Protein AF-A0A7X6QFN0-F1 (afdb_monomer_lite)

Sequence (76 aa):
MTEKKITQERLANGIGISENSLARKINGHRDFWYWEVVIITRLLGYHNIIEVFPELYKQAISQVPQVPQVTAGRAG

Radius of gyration: 17.75 Å; chains: 1; bounding box: 35×27×59 Å

Structure (mmCIF, N/CA/C/O backbone):
data_AF-A0A7X6QFN0-F1
#
_entry.id   AF-A0A7X6QFN0-F1
#
loop_
_atom_site.group_PDB
_atom_site.id
_atom_site.type_symbol
_atom_site.label_atom_id
_atom_site.label_alt_id
_atom_site.label_comp_id
_atom_site.label_asym_id
_atom_site.label_entity_id
_atom_site.label_seq_id
_atom_site.pdbx_PDB_ins_code
_atom_site.Cartn_x
_atom_site.Cartn_y
_atom_site.Cartn_z
_atom_site.occupancy
_atom_site.B_iso_or_equiv
_atom_site.auth_seq_id
_atom_site.auth_comp_id
_atom_site.auth_asym_id
_atom_site.auth_atom_id
_atom_site.pdbx_PDB_model_num
ATOM 1 N N . MET A 1 1 ? -8.347 3.997 -4.332 1.00 55.94 1 MET A N 1
ATOM 2 C CA . MET A 1 1 ? -9.077 3.545 -3.116 1.00 55.94 1 MET A CA 1
ATOM 3 C C . MET A 1 1 ? -10.570 3.870 -3.168 1.00 55.94 1 MET A C 1
ATOM 5 O O . MET A 1 1 ? -11.365 3.120 -2.615 1.00 55.94 1 MET A O 1
ATOM 9 N N . THR A 1 2 ? -10.963 4.928 -3.880 1.00 49.91 2 THR A N 1
ATOM 10 C CA . THR A 1 2 ? -12.344 5.420 -3.996 1.00 49.91 2 THR A CA 1
ATOM 11 C C . THR A 1 2 ? -13.296 4.481 -4.753 1.00 49.91 2 THR A C 1
ATOM 13 O O . THR A 1 2 ? -14.470 4.424 -4.415 1.00 49.91 2 THR A O 1
ATOM 16 N N . GLU A 1 3 ? -12.805 3.676 -5.703 1.00 56.69 3 GLU A N 1
ATOM 17 C CA . GLU A 1 3 ? -13.662 2.797 -6.525 1.00 56.69 3 GLU A CA 1
ATOM 18 C C . GLU A 1 3 ? -14.039 1.461 -5.860 1.00 56.69 3 GLU A C 1
ATOM 20 O O . GLU A 1 3 ? -15.077 0.890 -6.181 1.00 56.69 3 GLU A O 1
ATOM 25 N N . LYS A 1 4 ? -13.242 0.962 -4.901 1.00 62.41 4 LYS A N 1
ATOM 26 C CA . LYS A 1 4 ? -13.464 -0.357 -4.261 1.00 62.41 4 LYS A CA 1
ATOM 27 C C . LYS A 1 4 ? -13.865 -0.296 -2.781 1.00 62.41 4 LYS A C 1
ATOM 29 O O . LYS A 1 4 ? -13.931 -1.332 -2.129 1.00 62.41 4 LYS A O 1
ATOM 34 N N . LYS A 1 5 ? -14.145 0.901 -2.240 1.00 68.19 5 LYS A N 1
ATOM 35 C CA . LYS A 1 5 ? -14.520 1.135 -0.823 1.00 68.19 5 LYS A CA 1
ATOM 36 C C . LYS A 1 5 ? -13.559 0.495 0.201 1.00 68.19 5 LYS A C 1
ATOM 38 O O . LYS A 1 5 ? -13.967 0.129 1.302 1.00 68.19 5 LYS A O 1
ATOM 43 N N . ILE A 1 6 ? -12.283 0.346 -0.151 1.00 79.50 6 ILE A N 1
ATOM 44 C CA . ILE A 1 6 ? -11.251 -0.127 0.778 1.00 79.50 6 ILE A CA 1
ATOM 45 C C . ILE A 1 6 ? -10.670 1.092 1.489 1.00 79.50 6 ILE A C 1
ATOM 47 O O . ILE A 1 6 ? -10.159 2.007 0.841 1.00 79.50 6 ILE A O 1
ATOM 51 N N . THR A 1 7 ? -10.779 1.105 2.817 1.00 87.31 7 THR A N 1
ATOM 52 C CA . THR A 1 7 ? -10.184 2.137 3.673 1.00 87.31 7 THR A CA 1
ATOM 53 C C . THR A 1 7 ? -8.678 1.913 3.813 1.00 87.31 7 THR A C 1
ATOM 55 O O . THR A 1 7 ? -8.193 0.787 3.662 1.00 87.31 7 THR A O 1
ATOM 58 N N . GLN A 1 8 ? -7.930 2.977 4.124 1.00 87.25 8 GLN A N 1
ATOM 59 C CA . GLN A 1 8 ? -6.500 2.858 4.435 1.00 87.25 8 GLN A CA 1
ATOM 60 C C . GLN A 1 8 ? -6.265 1.927 5.630 1.00 87.25 8 GLN A C 1
ATOM 62 O O . GLN A 1 8 ? -5.377 1.085 5.560 1.00 87.25 8 GLN A O 1
ATOM 67 N N . GLU A 1 9 ? -7.120 1.995 6.651 1.00 90.31 9 GLU A N 1
ATOM 68 C CA . GLU A 1 9 ? -7.149 1.065 7.784 1.00 90.31 9 GLU A CA 1
ATOM 69 C C . GLU A 1 9 ? -7.224 -0.402 7.342 1.00 90.31 9 GLU A C 1
ATOM 71 O O . GLU A 1 9 ? -6.381 -1.218 7.715 1.00 90.31 9 GLU A O 1
ATOM 76 N N . ARG A 1 10 ? -8.200 -0.754 6.491 1.00 90.06 10 ARG A N 1
ATOM 77 C CA . ARG A 1 10 ? -8.344 -2.128 5.986 1.00 90.06 10 ARG A CA 1
ATOM 78 C C . ARG A 1 10 ? -7.121 -2.578 5.203 1.00 90.06 10 ARG A C 1
ATOM 80 O O . ARG A 1 10 ? -6.734 -3.739 5.307 1.00 90.06 10 ARG A O 1
ATOM 87 N N . LEU A 1 11 ? -6.530 -1.680 4.420 1.00 92.25 11 LEU A N 1
ATOM 88 C CA . LEU A 1 11 ? -5.333 -1.992 3.653 1.00 92.25 11 LEU A CA 1
ATOM 89 C C . LEU A 1 11 ? -4.126 -2.222 4.572 1.00 92.25 11 LEU A C 1
ATOM 91 O O . LEU A 1 11 ? -3.407 -3.199 4.388 1.00 92.25 11 LEU A O 1
ATOM 95 N N . ALA A 1 12 ? -3.941 -1.357 5.572 1.00 94.75 12 ALA A N 1
ATOM 96 C CA . ALA A 1 12 ? -2.858 -1.430 6.547 1.00 94.75 12 ALA A CA 1
ATOM 97 C C . ALA A 1 12 ? -2.947 -2.720 7.375 1.00 94.75 12 ALA A C 1
ATOM 99 O O . ALA A 1 12 ? -1.974 -3.471 7.455 1.00 94.75 12 ALA A O 1
ATOM 100 N N . ASN A 1 13 ? -4.144 -3.041 7.873 1.00 94.44 13 ASN A N 1
ATOM 101 C CA . ASN A 1 13 ? -4.422 -4.297 8.568 1.00 94.44 13 ASN A CA 1
ATOM 102 C C . ASN A 1 13 ? -4.183 -5.514 7.664 1.00 94.44 13 ASN A C 1
ATOM 104 O O . ASN A 1 13 ? -3.584 -6.495 8.097 1.00 94.44 13 ASN A O 1
ATOM 108 N N . GLY A 1 14 ? -4.595 -5.443 6.394 1.00 91.94 14 GLY A N 1
ATOM 109 C CA . GLY A 1 14 ? -4.424 -6.528 5.425 1.00 91.94 14 GLY A CA 1
ATOM 110 C C . GLY A 1 14 ? -2.967 -6.861 5.091 1.00 91.94 14 GLY A C 1
ATOM 111 O O . GLY A 1 14 ? -2.682 -7.992 4.704 1.00 91.94 14 GLY A O 1
ATOM 112 N N . ILE A 1 15 ? -2.046 -5.910 5.266 1.00 94.44 15 ILE A N 1
ATOM 113 C CA . ILE A 1 15 ? -0.598 -6.124 5.103 1.00 94.44 15 ILE A CA 1
ATOM 114 C C . ILE A 1 15 ? 0.167 -6.140 6.433 1.00 94.44 15 ILE A C 1
ATOM 116 O O . ILE A 1 15 ? 1.389 -6.211 6.423 1.00 94.44 15 ILE A O 1
ATOM 120 N N . GLY A 1 16 ? -0.518 -6.076 7.577 1.00 95.06 16 GLY A N 1
ATOM 121 C CA . GLY A 1 16 ? 0.111 -6.169 8.896 1.00 95.06 16 GLY A CA 1
ATOM 122 C C . GLY A 1 16 ? 0.986 -4.972 9.288 1.00 95.06 16 GLY A C 1
ATOM 123 O O . GLY A 1 16 ? 1.976 -5.154 9.995 1.00 95.06 16 GLY A O 1
ATOM 124 N N . ILE A 1 17 ? 0.6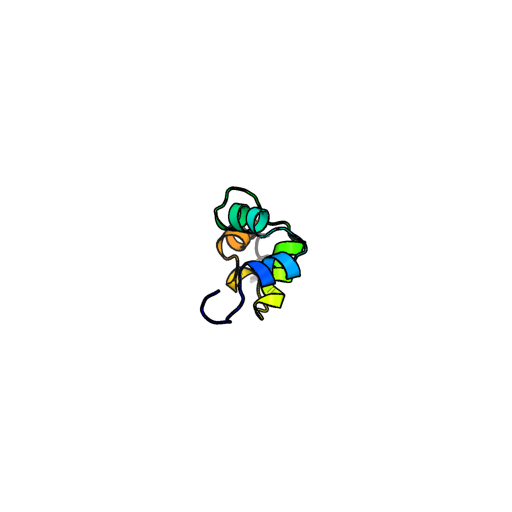48 -3.753 8.850 1.00 96.06 17 ILE A N 1
ATOM 125 C CA . ILE A 1 17 ? 1.345 -2.520 9.261 1.00 96.06 17 ILE A CA 1
ATOM 126 C C . ILE A 1 17 ? 0.370 -1.499 9.853 1.00 96.06 17 ILE A C 1
ATOM 128 O O . ILE A 1 17 ? -0.836 -1.586 9.655 1.00 96.06 17 ILE A O 1
ATOM 132 N N . SER A 1 18 ? 0.887 -0.491 10.560 1.00 96.38 18 SER A N 1
ATOM 133 C CA . SER A 1 18 ? 0.053 0.617 11.037 1.00 96.38 18 SER A CA 1
ATOM 134 C C . SER A 1 18 ? -0.362 1.553 9.900 1.00 96.38 18 SER A C 1
ATOM 136 O O . SER A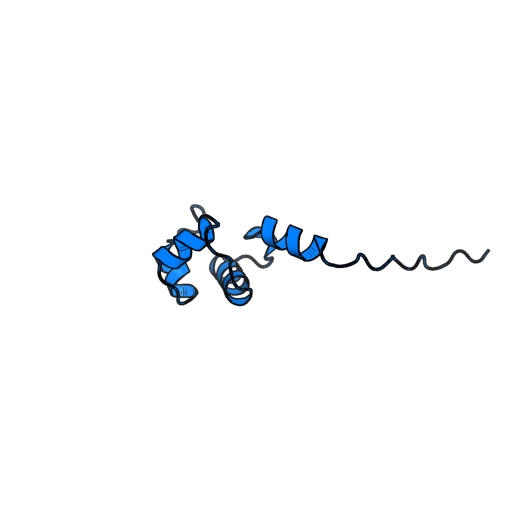 1 18 ? 0.394 1.759 8.946 1.00 96.38 18 SER A O 1
ATOM 138 N N . GLU A 1 19 ? -1.517 2.206 10.038 1.00 95.25 19 GLU A N 1
ATOM 139 C CA . GLU A 1 19 ? -1.984 3.222 9.082 1.00 95.25 19 GLU A CA 1
ATOM 140 C C . GLU A 1 19 ? -0.963 4.336 8.856 1.00 95.25 19 GLU A C 1
ATOM 142 O O . GLU A 1 19 ? -0.722 4.733 7.722 1.00 95.25 19 GLU A O 1
ATOM 147 N N . ASN A 1 20 ? -0.284 4.792 9.912 1.00 96.38 20 ASN A N 1
ATOM 148 C CA . ASN A 1 20 ? 0.775 5.793 9.787 1.00 96.38 20 ASN A CA 1
ATOM 149 C C . ASN A 1 20 ? 1.961 5.281 8.945 1.00 96.38 20 ASN A C 1
ATOM 151 O O . ASN A 1 20 ? 2.542 6.025 8.153 1.00 96.38 20 ASN A O 1
ATOM 155 N N . SER A 1 21 ? 2.326 4.001 9.086 1.00 96.06 21 SER A N 1
ATOM 156 C CA . SER A 1 21 ? 3.363 3.388 8.248 1.00 96.06 21 SER A CA 1
ATOM 157 C C . SER A 1 21 ? 2.920 3.325 6.786 1.00 96.06 21 SER A C 1
ATOM 159 O O . SER A 1 21 ? 3.690 3.699 5.900 1.00 96.06 21 SER A O 1
ATOM 161 N N . LEU A 1 22 ? 1.667 2.927 6.539 1.00 95.69 22 LEU A N 1
ATOM 162 C CA . LEU A 1 22 ? 1.081 2.909 5.201 1.00 95.69 22 LEU A CA 1
ATOM 163 C C . LEU A 1 22 ? 1.037 4.313 4.582 1.00 95.69 22 LEU A C 1
ATOM 165 O O . LEU A 1 22 ? 1.471 4.487 3.447 1.00 95.69 22 LEU A O 1
ATOM 169 N N . ALA A 1 23 ? 0.579 5.321 5.326 1.00 94.69 23 ALA A N 1
ATOM 170 C CA . ALA A 1 23 ? 0.515 6.706 4.870 1.00 94.69 23 ALA A CA 1
ATOM 171 C C . ALA A 1 23 ? 1.900 7.230 4.466 1.00 94.69 23 ALA A C 1
ATOM 173 O O . ALA A 1 23 ? 2.055 7.825 3.402 1.00 94.69 23 ALA A O 1
ATOM 174 N N . ARG A 1 24 ? 2.940 6.943 5.261 1.00 96.00 24 ARG A N 1
ATOM 175 C CA . ARG A 1 24 ? 4.325 7.289 4.906 1.00 96.00 24 ARG A CA 1
ATOM 176 C C . ARG A 1 24 ? 4.790 6.612 3.617 1.00 96.00 24 ARG A C 1
ATOM 178 O O . ARG A 1 24 ? 5.500 7.253 2.850 1.00 96.00 24 ARG A O 1
ATOM 185 N N . LYS A 1 25 ? 4.393 5.360 3.368 1.00 94.94 25 LYS A N 1
ATOM 186 C CA . LYS A 1 25 ? 4.729 4.651 2.124 1.00 94.94 25 LYS A CA 1
ATOM 187 C C . LYS A 1 25 ? 4.004 5.233 0.911 1.00 94.94 25 LYS A C 1
ATOM 189 O O . LYS A 1 25 ? 4.636 5.524 -0.096 1.00 94.94 25 LYS A O 1
ATOM 194 N N . ILE A 1 26 ? 2.697 5.476 1.027 1.00 91.69 26 ILE A N 1
ATOM 195 C CA . ILE A 1 26 ? 1.883 6.089 -0.039 1.00 91.69 26 ILE A CA 1
ATOM 196 C C . ILE A 1 26 ? 2.429 7.470 -0.423 1.00 91.69 26 ILE A C 1
ATOM 198 O O . ILE A 1 26 ? 2.489 7.798 -1.603 1.00 91.69 26 ILE A O 1
ATOM 202 N N . ASN A 1 27 ? 2.876 8.251 0.563 1.00 92.50 27 ASN A N 1
ATOM 203 C CA . ASN A 1 27 ? 3.448 9.581 0.347 1.00 92.50 27 ASN A CA 1
ATOM 204 C C . ASN A 1 27 ? 4.926 9.558 -0.094 1.00 92.50 27 ASN A C 1
ATOM 206 O O . ASN A 1 27 ? 5.556 10.609 -0.159 1.00 92.50 27 ASN A O 1
ATOM 210 N N . GLY A 1 28 ? 5.507 8.383 -0.361 1.00 91.31 28 GLY A N 1
ATOM 211 C CA . GLY A 1 28 ? 6.885 8.254 -0.847 1.00 91.31 28 GLY A CA 1
ATOM 212 C C . GLY A 1 28 ? 7.971 8.508 0.202 1.00 91.31 28 GLY A C 1
ATOM 213 O O . GLY A 1 28 ? 9.143 8.610 -0.139 1.00 91.31 28 GLY A O 1
ATOM 214 N N . HIS A 1 29 ? 7.625 8.589 1.490 1.00 95.81 29 HIS A N 1
ATOM 215 C CA . HIS A 1 29 ? 8.611 8.702 2.571 1.00 95.81 29 HIS A CA 1
ATOM 216 C C . HIS A 1 29 ? 9.242 7.354 2.953 1.00 95.81 29 HIS A C 1
ATOM 218 O O . HIS A 1 29 ? 10.196 7.324 3.732 1.00 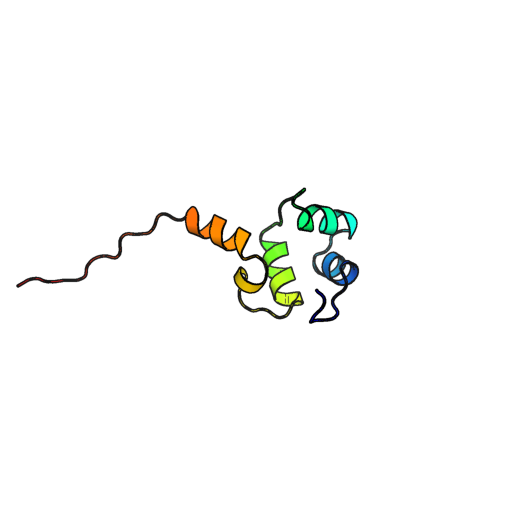95.81 29 HIS A O 1
ATOM 224 N N . ARG A 1 30 ? 8.673 6.236 2.483 1.00 93.31 30 ARG A N 1
ATOM 225 C CA . ARG A 1 30 ? 9.166 4.868 2.695 1.00 93.31 30 ARG A CA 1
ATOM 226 C C . ARG A 1 30 ? 8.829 3.991 1.496 1.00 93.31 30 ARG A C 1
ATOM 228 O O . ARG A 1 30 ? 7.740 4.109 0.946 1.00 93.31 30 ARG A O 1
ATOM 235 N N . ASP A 1 31 ? 9.701 3.044 1.182 1.00 92.75 31 ASP A N 1
ATOM 236 C CA . ASP A 1 31 ? 9.449 2.095 0.099 1.00 92.75 31 ASP A CA 1
ATOM 237 C C . ASP A 1 31 ? 8.469 0.994 0.503 1.00 92.75 31 ASP A C 1
ATOM 239 O O . ASP A 1 31 ? 8.384 0.592 1.674 1.00 92.75 31 ASP A O 1
ATOM 243 N N . PHE A 1 32 ? 7.750 0.472 -0.488 1.00 94.50 32 PHE A N 1
ATOM 244 C CA . PHE A 1 32 ? 6.993 -0.766 -0.356 1.00 94.50 32 PHE A CA 1
ATOM 245 C C . PHE A 1 32 ? 7.907 -1.975 -0.543 1.00 94.50 32 PHE A C 1
ATOM 247 O O . PHE A 1 32 ? 8.735 -2.025 -1.449 1.00 94.50 32 PHE A O 1
ATOM 254 N N . TRP A 1 33 ? 7.725 -2.978 0.304 1.00 93.81 33 TRP A N 1
ATOM 255 C CA . TRP A 1 33 ? 8.383 -4.266 0.164 1.00 93.81 33 TRP A CA 1
ATOM 256 C C . TRP A 1 33 ? 7.631 -5.097 -0.870 1.00 93.81 33 TRP A C 1
ATOM 258 O O . TRP A 1 33 ? 6.418 -4.961 -1.032 1.00 93.81 33 TRP A O 1
ATOM 268 N N . TYR A 1 34 ? 8.330 -6.021 -1.529 1.00 91.62 34 TYR A N 1
ATOM 269 C CA . TYR A 1 34 ? 7.732 -6.856 -2.574 1.00 91.62 34 TYR A CA 1
ATOM 270 C C . TYR A 1 34 ? 6.454 -7.580 -2.114 1.00 91.62 34 TYR A C 1
ATOM 272 O O . TYR A 1 34 ? 5.437 -7.560 -2.805 1.00 91.62 34 TYR A O 1
ATOM 280 N N . TRP A 1 35 ? 6.471 -8.179 -0.923 1.00 93.00 35 TRP A N 1
ATOM 281 C CA . TRP A 1 35 ? 5.312 -8.893 -0.386 1.00 93.00 35 TRP A CA 1
ATOM 282 C C . TRP A 1 35 ? 4.125 -7.954 -0.099 1.00 93.00 35 TRP A C 1
ATOM 284 O O . TRP A 1 35 ? 2.985 -8.331 -0.361 1.00 93.00 35 TRP A O 1
ATOM 294 N N . GLU A 1 36 ? 4.374 -6.717 0.347 1.00 95.19 36 GLU A N 1
ATOM 295 C CA . GLU A 1 36 ? 3.326 -5.702 0.539 1.00 95.19 36 GLU A CA 1
ATOM 296 C C . GLU A 1 36 ? 2.679 -5.345 -0.804 1.00 95.19 36 GLU A C 1
ATOM 298 O O . GLU A 1 36 ? 1.456 -5.331 -0.911 1.00 95.19 36 GLU A O 1
ATOM 303 N N . VAL A 1 37 ? 3.487 -5.127 -1.848 1.00 94.69 37 VAL A N 1
ATOM 304 C CA . VAL A 1 37 ? 3.012 -4.842 -3.214 1.00 94.69 37 VAL A CA 1
ATOM 305 C C . VAL A 1 37 ? 2.102 -5.963 -3.722 1.00 94.69 37 VAL A C 1
ATOM 307 O O . VAL A 1 37 ? 1.003 -5.699 -4.220 1.00 94.69 37 VAL A O 1
ATOM 310 N N . VAL A 1 38 ? 2.521 -7.221 -3.560 1.00 92.94 38 VAL A N 1
ATOM 311 C CA . VAL A 1 38 ? 1.744 -8.394 -3.989 1.00 92.94 38 VAL A CA 1
ATOM 312 C C . VAL A 1 38 ? 0.418 -8.493 -3.231 1.00 92.94 38 VAL A C 1
ATOM 314 O O . VAL A 1 38 ? -0.627 -8.705 -3.851 1.00 92.94 38 VAL A O 1
ATOM 317 N N . ILE A 1 39 ? 0.429 -8.318 -1.907 1.00 94.44 39 ILE A N 1
ATOM 318 C CA . ILE A 1 39 ? -0.791 -8.411 -1.096 1.00 94.44 39 ILE A CA 1
ATOM 319 C C . ILE A 1 39 ? -1.741 -7.252 -1.407 1.00 94.44 39 ILE A C 1
ATOM 321 O O . ILE A 1 39 ? -2.926 -7.500 -1.617 1.00 94.44 39 ILE A O 1
ATOM 325 N N . ILE A 1 40 ? -1.249 -6.013 -1.507 1.00 93.88 40 ILE A N 1
ATOM 326 C CA . ILE A 1 40 ? -2.073 -4.843 -1.853 1.00 93.88 40 ILE A CA 1
ATOM 327 C C . ILE A 1 40 ? -2.746 -5.051 -3.211 1.00 93.88 40 ILE A C 1
ATOM 329 O O . ILE A 1 40 ? -3.948 -4.824 -3.335 1.00 93.88 40 ILE A O 1
ATOM 333 N N . THR A 1 41 ? -2.006 -5.544 -4.208 1.00 93.69 41 THR A N 1
ATOM 334 C CA . THR A 1 41 ? -2.546 -5.827 -5.548 1.00 93.69 41 THR A CA 1
ATOM 335 C C . THR A 1 41 ? -3.711 -6.821 -5.477 1.00 93.69 41 THR A C 1
ATOM 337 O O . THR A 1 41 ? -4.778 -6.571 -6.039 1.00 93.69 41 THR A O 1
ATOM 340 N N . ARG A 1 42 ? -3.556 -7.899 -4.693 1.00 91.44 42 ARG A N 1
ATOM 341 C CA . ARG A 1 42 ? -4.611 -8.900 -4.469 1.00 91.44 42 ARG A CA 1
ATOM 342 C C . ARG A 1 42 ? -5.801 -8.357 -3.679 1.00 91.44 42 ARG A C 1
ATOM 344 O O . ARG A 1 42 ? -6.937 -8.618 -4.058 1.00 91.44 42 ARG A O 1
ATOM 351 N N . LEU A 1 43 ? -5.565 -7.599 -2.606 1.00 91.25 43 LEU A N 1
ATOM 352 C CA . LEU A 1 43 ? -6.624 -7.002 -1.779 1.00 91.25 43 LE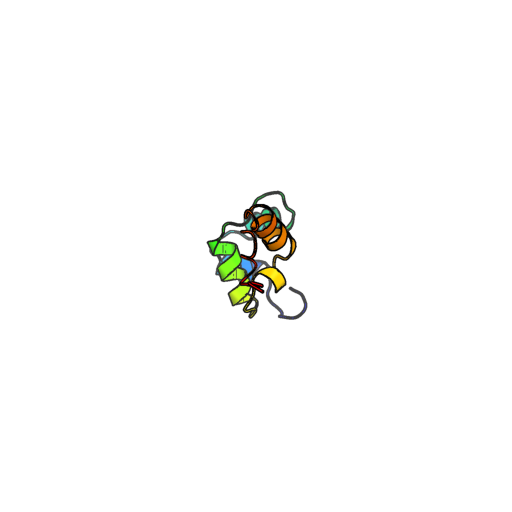U A CA 1
ATOM 353 C C . LEU A 1 43 ? -7.476 -6.019 -2.579 1.00 91.25 43 LEU A C 1
ATOM 355 O O . LEU A 1 43 ? -8.690 -5.950 -2.400 1.00 91.25 43 LEU A O 1
ATOM 359 N N . LEU A 1 44 ? -6.843 -5.285 -3.489 1.00 90.44 44 LEU A N 1
ATOM 360 C CA . LEU A 1 44 ? -7.529 -4.410 -4.422 1.00 90.44 44 LEU A CA 1
ATOM 361 C C . LEU A 1 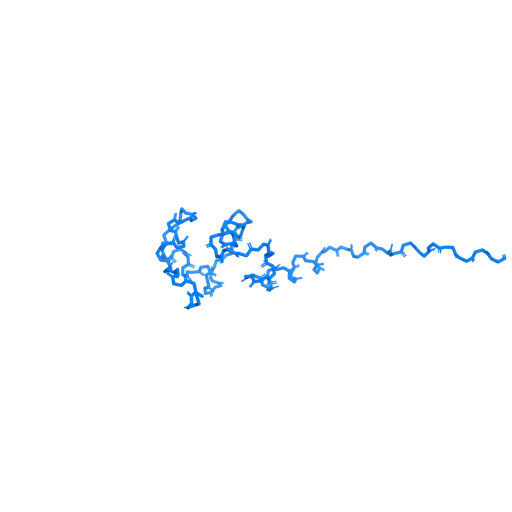44 ? -8.153 -5.176 -5.597 1.00 90.44 44 LEU A C 1
ATOM 363 O O . LEU A 1 44 ? -8.773 -4.543 -6.439 1.00 90.44 44 LEU A O 1
ATOM 367 N N . GLY A 1 45 ? -8.044 -6.504 -5.677 1.00 90.75 45 GLY A N 1
ATOM 368 C CA . GLY A 1 45 ? -8.665 -7.325 -6.718 1.00 90.75 45 GLY A CA 1
ATOM 369 C C . GLY A 1 45 ? -8.114 -7.068 -8.121 1.00 90.75 45 GLY A C 1
ATOM 370 O O . GLY A 1 45 ? -8.888 -7.089 -9.075 1.00 90.75 45 GLY A O 1
ATOM 371 N N . TYR A 1 46 ? -6.824 -6.755 -8.228 1.00 92.00 46 TYR A N 1
ATOM 372 C CA . TYR A 1 46 ? -6.095 -6.684 -9.493 1.00 92.00 46 TYR A CA 1
ATOM 373 C C . TYR A 1 46 ? -5.207 -7.919 -9.647 1.00 92.00 46 TYR A C 1
ATOM 375 O O . TYR A 1 46 ? -4.820 -8.553 -8.660 1.00 92.00 46 TYR A O 1
ATOM 383 N N . HIS A 1 47 ? -4.880 -8.261 -10.891 1.00 90.25 47 HIS A N 1
ATOM 384 C CA . HIS A 1 47 ? -4.011 -9.398 -11.197 1.00 90.25 47 HIS A CA 1
ATOM 385 C C . HIS A 1 47 ? -2.592 -8.959 -11.543 1.00 90.25 47 HIS A C 1
ATOM 387 O O . HIS A 1 47 ? -1.660 -9.744 -11.361 1.00 90.25 47 HIS A O 1
ATOM 393 N N . ASN A 1 48 ? -2.412 -7.719 -12.005 1.00 90.88 48 ASN A N 1
ATOM 394 C CA . ASN A 1 48 ? -1.120 -7.210 -12.419 1.00 90.88 48 ASN A CA 1
ATOM 395 C C . ASN A 1 48 ? -0.675 -6.023 -11.550 1.00 90.88 48 ASN A C 1
ATOM 397 O O . ASN A 1 48 ? -1.416 -5.070 -11.322 1.00 90.88 48 ASN A O 1
ATOM 401 N N . ILE A 1 49 ? 0.575 -6.073 -11.078 1.00 90.69 49 ILE A N 1
ATOM 402 C CA . ILE A 1 49 ? 1.168 -5.048 -10.205 1.00 90.69 49 ILE A CA 1
ATOM 403 C C . ILE A 1 49 ? 1.181 -3.680 -10.896 1.00 90.69 49 ILE A C 1
ATOM 405 O O . ILE A 1 49 ? 1.005 -2.667 -10.225 1.00 90.69 49 ILE A O 1
ATOM 40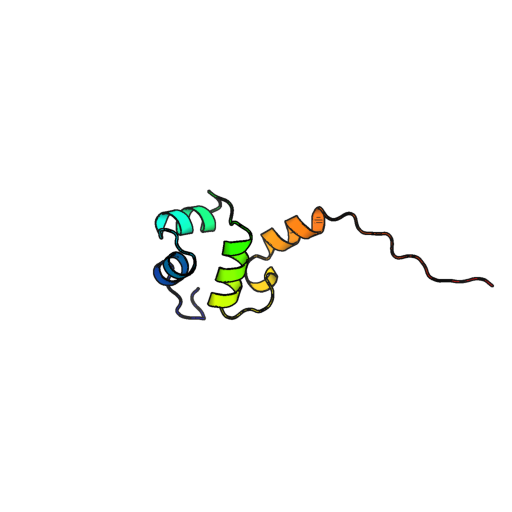9 N N . ILE A 1 50 ? 1.333 -3.636 -12.226 1.00 93.25 50 ILE A N 1
ATOM 410 C CA . ILE A 1 50 ? 1.339 -2.384 -13.001 1.00 93.25 50 ILE A CA 1
ATOM 411 C C . ILE A 1 50 ? 0.035 -1.582 -12.853 1.00 93.25 50 ILE A C 1
ATOM 413 O O . ILE A 1 50 ? 0.056 -0.361 -12.975 1.00 93.25 50 ILE A O 1
ATOM 417 N N . GLU A 1 51 ? -1.084 -2.247 -12.550 1.00 90.75 51 GLU A N 1
ATOM 418 C CA . GLU A 1 51 ? -2.397 -1.612 -12.383 1.00 90.75 51 GLU A CA 1
ATOM 419 C C . GLU A 1 51 ? -2.486 -0.807 -11.078 1.00 90.75 51 GLU A C 1
ATOM 421 O O . GLU A 1 51 ? -3.297 0.109 -10.965 1.00 90.75 51 GLU A O 1
ATOM 426 N N . VAL A 1 52 ? -1.645 -1.138 -10.091 1.00 91.44 52 VAL A N 1
ATOM 427 C CA . VAL A 1 52 ? -1.647 -0.513 -8.760 1.00 91.44 52 VAL A CA 1
ATOM 428 C C . VAL A 1 52 ? -0.376 0.300 -8.507 1.00 91.44 52 VAL A C 1
ATOM 430 O O . VAL A 1 52 ? -0.437 1.377 -7.919 1.00 91.44 52 VAL A O 1
ATOM 433 N N . PHE A 1 53 ? 0.774 -0.188 -8.972 1.00 92.00 53 PHE A N 1
ATOM 434 C CA . PHE A 1 53 ? 2.097 0.402 -8.764 1.00 92.00 53 PHE A CA 1
ATOM 435 C C . PHE A 1 53 ? 2.837 0.600 -10.103 1.00 92.00 53 PHE A C 1
ATOM 437 O O . PHE A 1 53 ? 3.898 0.002 -10.319 1.00 92.00 53 PHE A O 1
ATOM 444 N N . PRO A 1 54 ? 2.313 1.435 -11.022 1.00 90.50 54 PRO A N 1
ATOM 445 C CA . PRO A 1 54 ? 2.878 1.592 -12.364 1.00 90.50 54 PRO A CA 1
ATOM 446 C C . PRO A 1 54 ? 4.323 2.103 -12.346 1.00 90.50 54 PRO A C 1
ATOM 448 O O . PRO A 1 54 ? 5.158 1.616 -13.105 1.00 90.50 54 PRO A O 1
ATOM 451 N N . GLU A 1 55 ? 4.650 3.040 -11.456 1.00 88.62 55 GLU A N 1
ATOM 452 C CA . GLU A 1 55 ? 6.003 3.603 -11.366 1.00 88.62 55 GLU A CA 1
ATOM 453 C C . GLU A 1 55 ? 7.018 2.602 -10.805 1.00 88.62 55 GLU A C 1
ATOM 455 O O . GLU A 1 55 ? 8.134 2.502 -11.314 1.00 88.62 55 GLU A O 1
ATOM 460 N N . LEU A 1 56 ? 6.611 1.789 -9.825 1.00 87.31 56 LEU A N 1
ATOM 461 C CA . LEU A 1 56 ? 7.457 0.731 -9.266 1.00 87.31 56 LEU A CA 1
ATOM 462 C C . LEU A 1 56 ? 7.762 -0.332 -10.333 1.00 87.31 56 LEU A C 1
ATOM 464 O O . LEU A 1 56 ? 8.903 -0.767 -10.477 1.00 87.31 56 LEU A O 1
ATOM 468 N N . TYR A 1 57 ? 6.760 -0.692 -11.144 1.00 87.56 57 TYR A N 1
ATOM 469 C CA . TYR A 1 57 ? 6.937 -1.611 -12.267 1.00 87.56 57 TYR A CA 1
ATOM 470 C C . TYR A 1 57 ? 7.901 -1.057 -13.324 1.00 87.56 57 TYR A C 1
ATOM 472 O O . TYR A 1 57 ? 8.832 -1.757 -13.720 1.00 87.56 57 TYR A O 1
ATOM 480 N N . LYS A 1 58 ? 7.725 0.206 -13.745 1.00 87.62 58 LYS A N 1
ATOM 481 C CA . LYS A 1 58 ? 8.620 0.870 -14.710 1.00 87.62 58 LYS A CA 1
ATOM 482 C C . LYS A 1 58 ? 10.071 0.852 -14.234 1.00 87.62 58 LYS A C 1
ATOM 484 O O . LYS A 1 58 ? 10.963 0.512 -15.009 1.00 87.62 58 LYS A O 1
ATOM 489 N N . GLN A 1 59 ? 10.310 1.185 -12.968 1.00 85.00 59 GLN A N 1
ATOM 490 C CA . GLN A 1 59 ? 11.653 1.169 -12.389 1.00 85.00 59 GLN A CA 1
ATOM 491 C C . GLN A 1 59 ? 12.263 -0.237 -12.388 1.00 85.00 59 GLN A C 1
ATOM 493 O O . GLN A 1 59 ? 13.422 -0.388 -12.767 1.00 85.00 59 GLN A O 1
ATOM 498 N N . ALA A 1 60 ? 11.483 -1.263 -12.034 1.00 82.00 60 ALA A N 1
ATOM 499 C CA . ALA A 1 60 ? 11.955 -2.645 -12.012 1.00 82.00 60 ALA A CA 1
ATOM 500 C C . ALA A 1 60 ? 12.373 -3.143 -13.406 1.00 82.00 60 ALA A C 1
ATOM 502 O O . ALA A 1 60 ? 13.456 -3.702 -13.556 1.00 82.00 60 ALA A O 1
ATOM 503 N N . ILE A 1 61 ? 11.558 -2.901 -14.442 1.00 81.81 61 ILE A N 1
ATOM 504 C CA . ILE A 1 61 ? 11.865 -3.358 -15.811 1.00 81.81 61 ILE A CA 1
ATOM 505 C C . ILE A 1 61 ? 12.966 -2.537 -16.488 1.00 81.81 61 ILE A C 1
ATOM 507 O O . ILE A 1 61 ? 13.650 -3.054 -17.365 1.00 81.81 61 ILE A O 1
ATOM 511 N N . SER A 1 62 ? 13.164 -1.279 -16.080 1.00 75.75 62 SER A N 1
ATOM 512 C CA . SER A 1 62 ? 14.231 -0.425 -16.624 1.00 75.75 62 SER A CA 1
ATOM 513 C C . SER A 1 62 ? 15.622 -0.900 -16.198 1.00 75.75 62 SER A C 1
ATOM 515 O O . SER A 1 62 ? 16.608 -0.596 -16.861 1.00 75.75 62 SER A O 1
ATOM 517 N N . GLN A 1 63 ? 15.701 -1.648 -15.094 1.00 66.31 63 GLN A N 1
ATOM 518 C CA . GLN A 1 63 ? 16.945 -2.209 -14.569 1.00 66.31 63 GLN A CA 1
ATOM 519 C C . GLN A 1 63 ? 17.248 -3.616 -15.097 1.00 66.31 63 GLN A C 1
ATOM 521 O O . GLN A 1 63 ? 18.339 -4.130 -14.859 1.00 66.31 63 GLN A O 1
ATOM 526 N N . VAL A 1 64 ? 16.320 -4.243 -15.828 1.00 63.91 64 VAL A N 1
ATOM 527 C CA . VAL A 1 64 ? 16.584 -5.525 -16.486 1.00 63.91 64 VAL A CA 1
ATOM 528 C C . VAL A 1 64 ? 17.309 -5.239 -17.804 1.00 63.91 64 VAL A C 1
ATOM 530 O O . VAL A 1 64 ? 16.750 -4.541 -18.655 1.00 63.91 64 VAL A O 1
ATOM 533 N N . PRO A 1 65 ? 18.530 -5.766 -18.020 1.00 58.12 65 PRO A N 1
ATOM 534 C CA . PRO A 1 65 ? 19.166 -5.697 -19.326 1.00 58.12 65 PRO A CA 1
ATOM 535 C C . PRO A 1 65 ? 18.221 -6.333 -20.344 1.00 58.12 65 PRO A C 1
ATOM 537 O O . PRO A 1 65 ? 17.854 -7.502 -20.209 1.00 58.12 65 PRO A O 1
ATOM 540 N N . GLN A 1 66 ? 17.800 -5.562 -21.345 1.00 60.84 66 GLN A N 1
ATOM 541 C CA . GLN A 1 66 ? 17.049 -6.097 -22.475 1.00 60.84 66 GLN A CA 1
ATOM 542 C C . GLN A 1 66 ? 17.933 -7.163 -23.126 1.00 60.84 66 GLN A C 1
ATOM 544 O O . GLN A 1 66 ? 18.951 -6.833 -23.737 1.00 60.84 66 GLN A O 1
ATOM 549 N N . VAL A 1 67 ? 17.591 -8.442 -22.950 1.00 62.31 67 VAL A N 1
ATOM 550 C CA . VAL A 1 67 ? 18.273 -9.523 -23.664 1.00 62.31 67 VAL A CA 1
ATOM 551 C C . VAL A 1 67 ? 18.036 -9.253 -25.150 1.00 62.31 67 VAL A C 1
ATOM 553 O O . VAL A 1 67 ? 16.871 -9.142 -25.546 1.00 62.31 67 VAL A O 1
ATOM 556 N N . PRO A 1 68 ? 19.090 -9.100 -25.973 1.00 57.22 68 PRO A N 1
ATOM 557 C CA . PRO A 1 68 ? 18.913 -8.896 -27.399 1.00 57.22 68 PRO A CA 1
ATOM 558 C C . PRO A 1 68 ? 18.043 -10.023 -27.947 1.00 57.22 68 PRO A C 1
ATOM 560 O O . PRO A 1 68 ? 18.359 -11.200 -27.769 1.00 57.22 68 PRO A O 1
ATOM 563 N N . GLN A 1 69 ? 16.929 -9.658 -28.582 1.00 60.16 69 GLN A N 1
ATOM 564 C CA . GLN A 1 69 ? 16.125 -10.594 -29.355 1.00 60.16 69 GLN A CA 1
ATOM 565 C C . GLN A 1 69 ? 17.064 -11.238 -30.375 1.00 60.16 69 GLN A C 1
ATOM 567 O O . GLN A 1 69 ? 17.592 -10.551 -31.251 1.00 60.16 69 GLN A O 1
ATOM 572 N N . VAL A 1 70 ? 17.330 -12.537 -30.222 1.00 60.25 70 VAL A N 1
ATOM 573 C CA . VAL A 1 70 ? 18.117 -13.300 -31.189 1.00 60.25 70 VAL A CA 1
ATOM 574 C C . VAL A 1 70 ? 17.350 -13.228 -32.501 1.00 60.25 70 VAL A C 1
ATOM 576 O O . VAL A 1 70 ? 16.262 -13.790 -32.618 1.00 60.25 70 VAL A O 1
ATOM 579 N N . THR A 1 71 ? 17.885 -12.492 -33.472 1.00 61.22 71 THR A N 1
ATOM 580 C CA . THR A 1 71 ? 17.350 -12.422 -34.829 1.00 61.22 71 THR A CA 1
ATOM 581 C C . THR A 1 71 ? 17.458 -13.821 -35.425 1.00 61.22 71 THR A C 1
ATOM 583 O O . THR A 1 71 ? 18.495 -14.219 -35.953 1.00 61.22 71 THR A O 1
ATOM 586 N N . ALA A 1 72 ? 16.400 -14.614 -35.275 1.00 59.16 72 ALA A N 1
ATOM 587 C CA . ALA A 1 72 ? 16.307 -15.921 -35.888 1.00 59.16 72 ALA A CA 1
ATOM 588 C C . ALA A 1 72 ? 16.249 -15.739 -37.412 1.00 59.16 72 ALA A C 1
ATOM 590 O O . ALA A 1 72 ? 15.219 -15.375 -37.967 1.00 59.16 72 ALA A O 1
ATOM 591 N N . GLY A 1 73 ? 17.392 -15.971 -38.059 1.00 58.84 73 GLY A N 1
ATOM 592 C CA . GLY A 1 73 ? 17.505 -16.526 -39.404 1.00 58.84 73 GLY A CA 1
ATOM 593 C C . GLY A 1 73 ? 16.971 -15.695 -40.574 1.00 58.84 73 GLY A C 1
ATOM 594 O O . GLY A 1 73 ? 15.808 -15.788 -40.952 1.00 58.84 73 GLY A O 1
ATOM 595 N N . ARG A 1 74 ? 17.892 -15.063 -41.305 1.00 54.53 74 ARG A N 1
ATOM 596 C CA . ARG A 1 74 ? 17.875 -15.112 -42.774 1.00 54.53 74 ARG A CA 1
ATOM 597 C C . ARG A 1 74 ? 19.237 -15.616 -43.242 1.00 54.53 74 ARG A C 1
ATOM 599 O O . ARG A 1 74 ? 20.150 -14.830 -43.456 1.00 54.53 74 ARG A O 1
ATOM 606 N N . ALA A 1 75 ? 19.366 -16.937 -43.332 1.00 54.91 75 ALA A N 1
ATOM 607 C CA . ALA A 1 75 ? 20.343 -17.556 -44.214 1.00 54.91 75 ALA A CA 1
ATOM 608 C C . ALA A 1 75 ? 19.673 -17.636 -45.592 1.00 54.91 75 ALA A C 1
ATOM 610 O O . ALA A 1 75 ? 18.666 -18.330 -45.743 1.00 54.91 75 ALA A O 1
ATOM 611 N N . GLY A 1 76 ? 20.155 -16.810 -46.518 1.00 59.16 76 GLY A N 1
ATOM 612 C CA . GLY A 1 76 ? 19.898 -16.940 -47.951 1.00 59.16 76 GLY A CA 1
ATOM 613 C C . GLY A 1 76 ? 21.021 -17.717 -48.614 1.00 59.16 76 GLY A C 1
ATOM 614 O O . GLY A 1 76 ? 22.104 -17.810 -47.989 1.00 59.16 76 GLY A O 1
#

Foldseek 3Di:
DVPQPQDLCNLCVQQVHDSVVSVCCVVVVDDDDPVSLVSSCVVSPHDDSCVPCVPVVVVVVVPDPPDPDPPPDDDD

pLDDT: mean 83.49, std 14.49, range [49.91, 96.38]

Secondary structure (DSSP, 8-state):
-TTTT--HHHHHHHTT--HHHHHHHHTTSSPPPHHHHHHHHHHTT-S-GGGT-HHHHHHHHHTS------------